Protein AF-A0A016U6T6-F1 (afdb_monomer)

Solvent-accessible surface area (backbone atoms only — not comparable to full-atom values): 4656 Å² total; per-residue (Å²): 134,92,76,91,76,86,60,78,88,76,38,47,76,44,75,53,65,89,62,51,72,68,53,51,50,50,49,54,50,49,32,49,74,71,69,36,61,86,46,47,38,84,40,79,48,62,69,86,53,43,65,57,49,30,61,72,67,63,74,50,99,58,89,70,81,53,96,79,65,80,126

Nearest PDB structures (foldseek):
  7cvu-assembly1_A  TM=5.600E-01  e=2.135E-01  Niastella koreensis GR20-10
  7cvu-assembly2_B  TM=5.807E-01  e=3.712E-01  Niastella koreensis GR20-10
  7cvx-assembly1_B  TM=5.610E-01  e=4.894E-01  Niastella koreensis GR20-10
  3cbg-assembly1_A-2  TM=6.029E-01  e=1.380E+00  Synechocystis sp. PCC 6803
  3duw-assembly1_B  TM=6.061E-01  e=3.391E+00  Bacillus cereus ATCC 10987

Radius of gyration: 16.14 Å; Cα contacts (8 Å, |Δi|>4): 50; chains: 1; bounding box: 40×19×42 Å

Foldseek 3Di:
DDDDDLDPVQAAEDEDEDDDPVRVVVVCVVCVVVVNNSRYDHDYDDQVCVVVVCVVVVVDVDPPPDPPDDD

Secondary structure (DSSP, 8-state):
---S---GGGSEEEEEES--HHHHHHHHHHHHHTT-TTTEEEEEE-HHHHHHHHHHTT-SSS---STT---

Mean predicted aligned error: 11.88 Å

pLDDT: mean 72.68, std 16.5, range [31.3, 95.94]

Sequence (71 aa):
MFNGTRDWYSLIPLCIPFISDELSSSIRLCLKKSGLDGFVNLVDVPSDNLKRLLVRNRLCDRLCLTSNCII

Structure (mmCIF, N/CA/C/O backbone):
data_AF-A0A016U6T6-F1
#
_entry.id   AF-A0A016U6T6-F1
#
loop_
_atom_site.group_PDB
_atom_site.id
_atom_site.type_symbol
_atom_site.label_atom_id
_atom_site.label_alt_id
_atom_site.label_comp_id
_atom_site.label_asym_id
_atom_site.label_entity_id
_atom_site.label_seq_id
_atom_site.pdbx_PDB_ins_code
_atom_site.Cartn_x
_atom_site.Cartn_y
_atom_site.Cartn_z
_atom_site.occupancy
_atom_site.B_iso_or_equiv
_atom_site.auth_seq_id
_atom_site.auth_comp_id
_atom_site.auth_asym_id
_atom_site.auth_atom_id
_atom_site.pdbx_PDB_model_num
ATOM 1 N N . MET A 1 1 ? -22.143 0.185 22.464 1.00 31.30 1 MET A N 1
ATOM 2 C CA . MET A 1 1 ? -21.157 -0.917 22.523 1.00 31.30 1 MET A CA 1
ATOM 3 C C . MET A 1 1 ? -21.026 -1.487 21.124 1.00 31.30 1 MET A C 1
ATOM 5 O O . MET A 1 1 ? -21.966 -2.111 20.656 1.00 31.30 1 MET A O 1
ATOM 9 N N . PHE A 1 2 ? -19.928 -1.192 20.426 1.00 36.06 2 PHE A N 1
ATOM 10 C CA . PHE A 1 2 ? -19.655 -1.774 19.110 1.00 36.06 2 PHE A CA 1
ATOM 11 C C . PHE A 1 2 ? -19.083 -3.173 19.326 1.00 36.06 2 PHE A C 1
ATOM 13 O O . PHE A 1 2 ? -17.966 -3.316 19.821 1.00 36.06 2 PHE A O 1
ATOM 20 N N . ASN A 1 3 ? -19.905 -4.187 19.058 1.00 34.12 3 ASN A N 1
ATOM 21 C CA . ASN A 1 3 ? -19.558 -5.587 19.255 1.00 34.12 3 ASN A CA 1
ATOM 22 C C . ASN A 1 3 ? -18.862 -6.136 18.003 1.00 34.12 3 ASN A C 1
ATOM 24 O O . ASN A 1 3 ? -19.189 -5.745 16.884 1.00 34.12 3 ASN A O 1
ATOM 28 N N . GLY A 1 4 ? -17.863 -6.987 18.218 1.00 52.72 4 GLY A N 1
ATOM 29 C CA . GLY A 1 4 ? -16.944 -7.451 17.189 1.00 52.72 4 GLY A CA 1
ATOM 30 C C . GLY A 1 4 ? -17.584 -8.353 16.139 1.00 52.72 4 GLY A C 1
ATOM 31 O O . GLY A 1 4 ? -18.313 -9.271 16.478 1.00 52.72 4 GLY A O 1
ATOM 32 N N . THR A 1 5 ? -17.265 -8.068 14.881 1.00 46.62 5 THR A N 1
ATOM 33 C CA . THR A 1 5 ? -16.490 -8.887 13.929 1.00 46.62 5 THR A CA 1
ATOM 34 C C . THR A 1 5 ? -16.237 -7.957 12.746 1.00 46.62 5 THR A C 1
ATOM 36 O O . THR A 1 5 ? -17.164 -7.605 12.026 1.00 46.62 5 THR A O 1
ATOM 39 N N . ARG A 1 6 ? -15.016 -7.420 12.61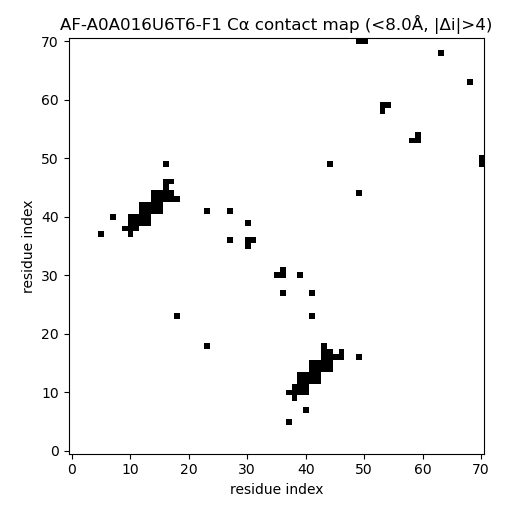7 1.00 55.09 6 ARG A N 1
ATOM 40 C CA . ARG A 1 6 ? -14.687 -6.497 11.519 1.00 55.09 6 ARG A CA 1
ATOM 41 C C . ARG A 1 6 ? -14.479 -7.323 10.258 1.00 55.09 6 ARG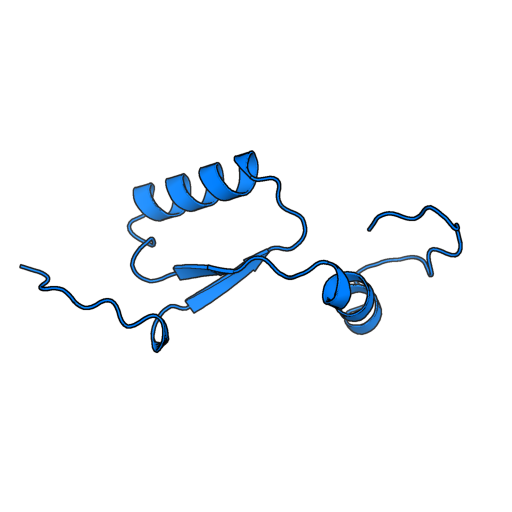 A C 1
ATOM 43 O O . ARG A 1 6 ? -13.396 -7.863 10.048 1.00 55.09 6 ARG A O 1
ATOM 50 N N . ASP A 1 7 ? -15.529 -7.442 9.460 1.00 51.44 7 ASP A N 1
ATOM 51 C CA . ASP A 1 7 ? -15.456 -8.065 8.148 1.00 51.44 7 ASP A CA 1
ATOM 52 C C . ASP A 1 7 ? -14.543 -7.216 7.258 1.00 51.44 7 ASP A C 1
ATOM 54 O O . ASP A 1 7 ? -14.875 -6.103 6.857 1.00 51.44 7 ASP A O 1
ATOM 58 N N . TRP A 1 8 ? -13.359 -7.734 6.934 1.00 52.34 8 TRP A N 1
ATOM 59 C CA . TRP A 1 8 ? -12.393 -7.070 6.048 1.00 52.34 8 TRP A CA 1
ATOM 60 C C . TRP A 1 8 ? -12.968 -6.739 4.658 1.00 52.34 8 TRP A C 1
ATOM 62 O O . TRP A 1 8 ? -12.399 -5.927 3.934 1.00 52.34 8 TRP A O 1
ATOM 72 N N . TYR A 1 9 ? -14.111 -7.335 4.308 1.00 55.69 9 TYR A N 1
ATOM 73 C CA . TYR A 1 9 ? -14.863 -7.101 3.078 1.00 55.69 9 TYR A CA 1
ATOM 74 C C . TYR A 1 9 ? -15.584 -5.743 3.017 1.00 55.69 9 TYR A C 1
ATOM 76 O O . TYR A 1 9 ? -16.017 -5.360 1.934 1.00 55.69 9 TYR A O 1
ATOM 84 N N . SER A 1 10 ? -15.712 -5.003 4.127 1.00 73.00 10 SER A N 1
ATOM 85 C CA . SER A 1 10 ? -16.394 -3.695 4.153 1.00 73.00 10 SER A CA 1
ATOM 86 C C . SER A 1 10 ? -15.461 -2.488 4.304 1.00 73.00 10 SER A C 1
ATOM 88 O O . SER A 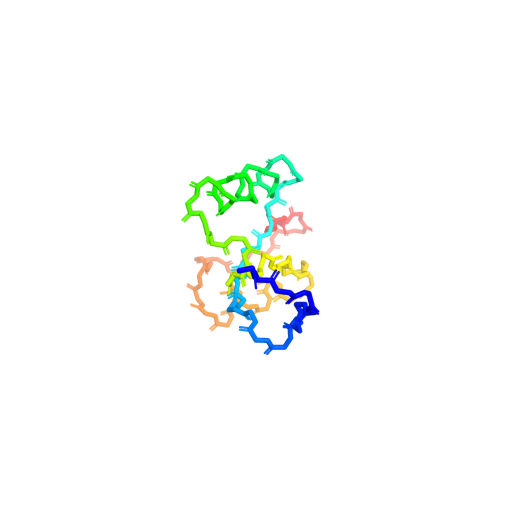1 10 ? -15.939 -1.355 4.351 1.00 73.00 10 SER A O 1
ATOM 90 N N . LEU A 1 11 ? -14.145 -2.699 4.410 1.00 83.62 11 LEU A N 1
ATOM 91 C CA . LEU A 1 11 ? -13.174 -1.611 4.546 1.00 83.62 11 LEU A CA 1
ATOM 92 C C . LEU A 1 11 ? -12.821 -1.019 3.179 1.00 83.62 11 LEU A C 1
ATOM 94 O O . LEU A 1 11 ? -12.569 -1.743 2.217 1.00 83.62 11 LEU A O 1
ATOM 98 N N . ILE A 1 12 ? -12.741 0.307 3.107 1.00 89.38 12 ILE A N 1
ATOM 99 C CA . ILE A 1 12 ? -12.305 1.029 1.912 1.00 89.38 12 ILE A CA 1
ATOM 100 C C . ILE A 1 12 ? -10.789 0.825 1.755 1.00 89.38 12 ILE A C 1
ATOM 102 O O . ILE A 1 12 ? -10.036 1.167 2.674 1.00 89.38 12 ILE A O 1
ATOM 106 N N . PRO A 1 13 ? -10.303 0.277 0.627 1.00 86.12 13 PRO A N 1
ATOM 107 C CA . PRO A 1 13 ? -8.877 0.066 0.428 1.00 86.12 13 PRO A CA 1
ATOM 108 C C . PRO A 1 13 ? -8.162 1.396 0.160 1.00 86.12 13 PRO A C 1
ATOM 110 O O . PRO A 1 13 ? -8.479 2.115 -0.787 1.00 86.12 13 PRO A O 1
ATOM 113 N N . LEU A 1 14 ? -7.156 1.694 0.977 1.00 87.19 14 LEU A N 1
ATOM 114 C CA . LEU A 1 14 ? -6.160 2.728 0.729 1.00 87.19 14 LEU A CA 1
ATOM 115 C C . LEU A 1 14 ? -4.908 2.048 0.175 1.00 87.19 14 LEU A C 1
ATOM 117 O O . LEU A 1 14 ? -4.128 1.460 0.921 1.00 87.19 14 LEU A O 1
ATOM 121 N N . CYS A 1 15 ? -4.746 2.106 -1.142 1.00 82.31 15 CYS A N 1
ATOM 122 C CA . CYS A 1 15 ? -3.608 1.524 -1.844 1.00 82.31 15 CYS A CA 1
ATOM 123 C C . CYS A 1 15 ? -2.496 2.567 -1.962 1.00 82.31 15 CYS A C 1
ATOM 125 O O . CYS A 1 15 ? -2.633 3.519 -2.732 1.00 82.31 15 CYS A O 1
ATOM 127 N N . ILE A 1 16 ? -1.402 2.388 -1.222 1.00 79.00 16 ILE A N 1
ATOM 128 C CA . ILE A 1 16 ? -0.218 3.245 -1.345 1.00 79.00 16 ILE A CA 1
ATOM 129 C C . ILE A 1 16 ? 0.979 2.350 -1.669 1.00 79.00 16 ILE A C 1
ATOM 131 O O . ILE A 1 16 ? 1.297 1.468 -0.875 1.00 79.00 16 ILE A O 1
ATOM 135 N N . PRO A 1 17 ? 1.629 2.536 -2.826 1.00 73.00 17 PRO A N 1
ATOM 136 C CA . PRO A 1 17 ? 2.774 1.724 -3.199 1.00 73.00 17 PRO A CA 1
ATOM 137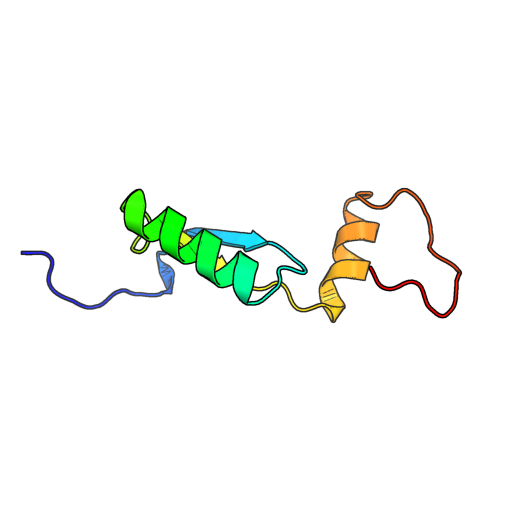 C C . PRO A 1 17 ? 4.074 2.192 -2.534 1.00 73.00 17 PRO A C 1
ATOM 139 O O . PRO A 1 17 ? 4.243 3.386 -2.292 1.00 73.00 17 PRO A O 1
ATOM 142 N N . PHE A 1 18 ? 5.015 1.263 -2.331 1.00 67.44 18 PHE A N 1
ATOM 143 C CA . PHE A 1 18 ? 6.407 1.550 -1.946 1.00 67.44 18 PHE A CA 1
ATOM 144 C C . PHE A 1 18 ? 6.577 2.421 -0.698 1.00 67.44 18 PHE A C 1
ATOM 146 O O . PHE A 1 18 ? 7.465 3.271 -0.622 1.00 67.44 18 PHE A O 1
ATOM 153 N N . ILE A 1 19 ? 5.740 2.203 0.312 1.00 78.00 19 ILE A N 1
ATOM 154 C CA . ILE A 1 19 ? 5.931 2.842 1.613 1.00 78.00 19 ILE A CA 1
ATOM 155 C C . ILE A 1 19 ? 6.840 1.982 2.487 1.00 78.00 19 ILE A C 1
ATOM 157 O O . ILE A 1 19 ? 6.709 0.762 2.521 1.00 78.00 19 ILE A O 1
ATOM 161 N N . SER A 1 20 ? 7.755 2.615 3.220 1.00 81.94 20 SER A N 1
ATOM 162 C CA . SER A 1 20 ? 8.529 1.918 4.247 1.00 81.94 20 SER A CA 1
ATOM 163 C C . SER A 1 20 ? 7.621 1.433 5.382 1.00 81.94 20 SER A C 1
ATOM 165 O O . SER A 1 20 ? 6.538 1.984 5.606 1.00 81.94 20 SER A O 1
ATOM 167 N N . ASP A 1 21 ? 8.088 0.458 6.163 1.00 83.62 21 ASP A N 1
ATOM 168 C CA . ASP A 1 21 ? 7.385 0.012 7.374 1.00 83.62 21 ASP A CA 1
ATOM 169 C C . ASP A 1 21 ? 7.130 1.166 8.358 1.00 83.62 21 ASP A C 1
ATOM 171 O O . ASP A 1 21 ? 6.082 1.231 9.009 1.00 83.62 21 ASP A O 1
ATOM 175 N N . GLU A 1 22 ? 8.057 2.123 8.426 1.00 89.12 22 GLU A N 1
ATOM 176 C CA . GLU A 1 22 ? 7.933 3.334 9.240 1.00 89.12 22 GLU A CA 1
ATOM 177 C C . GLU A 1 22 ? 6.788 4.236 8.755 1.00 89.12 22 GLU A C 1
ATOM 179 O O . GLU A 1 22 ? 5.956 4.693 9.550 1.00 89.12 22 GLU A O 1
ATOM 184 N N . LEU A 1 23 ? 6.691 4.454 7.441 1.00 86.44 23 LEU A N 1
ATOM 185 C CA . LEU A 1 23 ? 5.621 5.250 6.848 1.00 86.44 23 LEU A CA 1
ATOM 186 C C . LEU A 1 23 ? 4.268 4.528 6.951 1.00 86.44 23 LEU A C 1
ATOM 188 O O . LEU A 1 23 ? 3.274 5.140 7.337 1.00 86.44 23 LEU A O 1
ATOM 192 N N . SER A 1 24 ? 4.236 3.215 6.707 1.00 88.88 24 SER A N 1
ATOM 193 C CA . SER A 1 24 ? 3.078 2.337 6.939 1.00 88.88 24 SER A CA 1
ATOM 194 C C . SER A 1 24 ? 2.564 2.455 8.376 1.00 88.88 24 SER A C 1
ATOM 196 O O . SER A 1 24 ? 1.369 2.662 8.603 1.00 88.88 24 SER A O 1
ATOM 198 N N . SER A 1 25 ? 3.465 2.415 9.358 1.00 91.06 25 SER A N 1
ATOM 199 C CA . SER A 1 25 ? 3.131 2.572 10.778 1.00 91.06 25 SER A CA 1
ATOM 200 C C . SER A 1 25 ? 2.579 3.963 11.088 1.00 91.06 25 SER A C 1
ATOM 202 O O . SER A 1 25 ? 1.570 4.097 11.786 1.00 91.06 25 SER A O 1
ATOM 204 N N . SER A 1 26 ? 3.189 5.001 10.517 1.00 94.19 26 SER A N 1
ATOM 205 C CA . SER A 1 26 ? 2.752 6.391 10.679 1.00 94.19 26 SER A CA 1
ATOM 206 C C . SER A 1 26 ? 1.358 6.630 10.096 1.00 94.19 26 SER A C 1
ATOM 208 O O . SER A 1 26 ? 0.521 7.277 10.729 1.00 94.19 26 SER A O 1
ATOM 210 N N . ILE A 1 27 ? 1.062 6.051 8.929 1.00 92.38 27 ILE A N 1
ATOM 211 C CA . ILE A 1 27 ? -0.258 6.128 8.292 1.00 92.38 27 ILE A CA 1
ATOM 212 C C . ILE A 1 27 ? -1.305 5.409 9.146 1.00 92.38 27 ILE A C 1
ATOM 214 O O . ILE A 1 27 ? -2.356 5.983 9.426 1.00 92.38 27 ILE A O 1
ATOM 218 N N . ARG A 1 28 ? -1.019 4.196 9.639 1.00 92.06 28 ARG A N 1
ATOM 219 C CA . ARG A 1 28 ? -1.931 3.467 10.543 1.00 92.06 28 ARG A CA 1
ATOM 220 C C . ARG A 1 28 ? -2.196 4.245 11.833 1.00 92.06 28 ARG A C 1
ATOM 222 O O . ARG A 1 28 ? -3.335 4.299 12.294 1.00 92.06 28 ARG A O 1
ATOM 229 N N . LEU A 1 29 ? -1.173 4.890 12.396 1.00 95.44 29 LEU A N 1
ATOM 230 C CA . LEU A 1 29 ? -1.324 5.751 13.569 1.00 95.44 29 LEU A CA 1
ATOM 231 C C . LEU A 1 29 ? -2.205 6.970 13.268 1.00 95.44 29 LEU A C 1
ATOM 233 O O . LEU A 1 29 ? -3.048 7.327 14.089 1.00 95.44 29 LEU A O 1
ATOM 237 N N . CYS A 1 30 ? -2.029 7.594 12.102 1.00 95.06 30 CYS A N 1
ATOM 238 C CA . CYS A 1 30 ? -2.864 8.702 11.647 1.00 95.06 30 CYS A CA 1
ATOM 239 C C . CYS A 1 30 ? -4.332 8.272 11.510 1.00 95.06 30 CYS A C 1
ATOM 241 O O . CYS A 1 30 ? -5.205 8.912 12.090 1.00 95.06 30 CYS A O 1
ATOM 243 N N . LEU A 1 31 ? -4.589 7.138 10.845 1.00 93.69 31 LEU A N 1
ATOM 244 C CA . LEU A 1 31 ? -5.928 6.558 10.698 1.00 93.69 31 LEU A CA 1
ATOM 245 C C . LEU A 1 31 ? -6.579 6.270 12.054 1.00 93.69 31 LEU A C 1
ATOM 247 O O . LEU A 1 31 ? -7.751 6.567 12.255 1.00 93.69 31 LEU A O 1
ATOM 251 N N . LYS A 1 32 ? -5.815 5.752 13.018 1.00 94.00 32 LYS A N 1
ATOM 252 C CA . LYS A 1 32 ? -6.314 5.530 14.379 1.00 94.00 32 LYS A CA 1
ATOM 253 C C . LYS A 1 32 ? -6.664 6.842 15.086 1.00 94.00 32 LYS A C 1
ATOM 255 O O . LYS A 1 32 ? -7.699 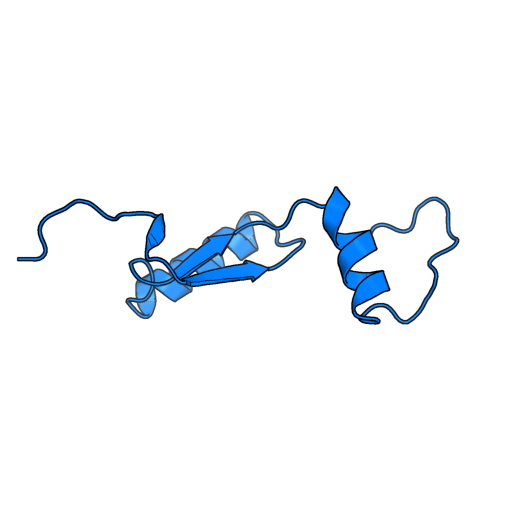6.932 15.736 1.00 94.00 32 LYS A O 1
ATOM 260 N N . LYS A 1 33 ? -5.817 7.870 14.965 1.00 95.94 33 LYS A N 1
ATOM 261 C CA . LYS A 1 33 ? -6.055 9.189 15.578 1.00 95.94 33 LYS A CA 1
ATOM 262 C C . LYS A 1 33 ? -7.274 9.900 14.990 1.00 95.94 33 LYS A C 1
ATOM 264 O O . LYS A 1 33 ? -7.930 10.644 15.709 1.00 95.94 33 LYS A O 1
ATOM 269 N N . SER A 1 34 ? -7.579 9.666 13.716 1.00 94.56 34 SER A N 1
ATOM 270 C CA . SER A 1 34 ? -8.765 10.206 13.046 1.00 94.56 34 SER A CA 1
ATOM 271 C C . SER A 1 34 ? -10.018 9.332 13.189 1.00 94.56 34 SER A C 1
ATOM 273 O O . SER A 1 34 ? -11.076 9.725 12.707 1.00 94.56 34 SER A O 1
ATOM 275 N N . GLY A 1 35 ? -9.928 8.170 13.850 1.00 92.88 35 GLY A N 1
ATOM 276 C CA . GLY A 1 35 ? -11.049 7.234 14.012 1.00 92.88 35 GLY A CA 1
ATOM 277 C C . GLY A 1 35 ? -11.419 6.467 12.737 1.00 92.88 35 GLY A C 1
ATOM 278 O O . GLY A 1 35 ? -12.537 5.969 12.617 1.00 92.88 35 GLY A O 1
ATOM 279 N N . LEU A 1 36 ? -10.502 6.384 11.770 1.00 90.88 36 LEU A N 1
ATOM 280 C CA . LEU A 1 36 ?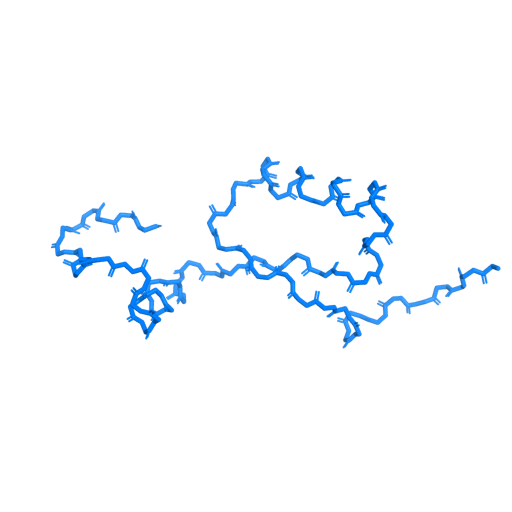 -10.696 5.740 10.469 1.00 90.88 36 LEU A CA 1
ATOM 281 C C . LEU A 1 36 ? -10.144 4.306 10.395 1.00 90.88 36 LEU A C 1
ATOM 283 O O . LEU A 1 36 ? -10.334 3.635 9.382 1.00 90.88 36 LEU A O 1
ATOM 287 N N . ASP A 1 37 ? -9.500 3.796 11.449 1.00 87.75 37 ASP A N 1
ATOM 288 C CA . ASP A 1 37 ? -8.886 2.456 11.485 1.00 87.75 37 ASP A CA 1
ATOM 289 C C . ASP A 1 37 ? -9.892 1.292 11.379 1.00 87.75 37 ASP A C 1
ATOM 291 O O . ASP A 1 37 ? -9.508 0.153 11.120 1.00 87.75 37 ASP A O 1
ATOM 295 N N . GLY A 1 38 ? -11.183 1.574 11.571 1.00 87.75 38 GLY A N 1
ATOM 296 C CA . GLY A 1 38 ? -12.288 0.637 11.352 1.00 87.75 38 GLY A CA 1
ATOM 297 C C . GLY A 1 38 ? -13.015 0.799 10.014 1.00 87.75 38 GLY A C 1
ATOM 298 O O . GLY A 1 38 ? -13.973 0.069 9.782 1.00 87.75 38 GLY A O 1
ATOM 299 N N . PHE A 1 39 ? -12.595 1.741 9.164 1.00 89.31 39 PHE A N 1
ATOM 300 C CA . PHE A 1 39 ? -13.240 2.053 7.879 1.00 89.31 39 PHE A CA 1
ATOM 301 C C . PHE A 1 39 ? -12.291 1.926 6.691 1.00 89.31 39 PHE A C 1
ATOM 303 O O . PHE A 1 39 ? -12.734 1.639 5.583 1.00 89.31 39 PHE A O 1
ATOM 310 N N . VAL A 1 40 ? -10.995 2.143 6.915 1.00 89.12 40 VAL A N 1
ATOM 311 C CA . VAL A 1 40 ? -9.970 2.148 5.874 1.00 89.12 40 VAL A CA 1
ATOM 312 C C . VAL A 1 40 ? -8.979 1.021 6.124 1.00 89.12 40 VAL A C 1
ATOM 314 O O . VAL A 1 40 ? -8.458 0.876 7.229 1.00 89.12 40 VAL A O 1
ATOM 317 N N . ASN A 1 41 ? -8.678 0.251 5.080 1.00 87.38 41 ASN A N 1
ATOM 318 C CA . ASN A 1 41 ? -7.628 -0.758 5.108 1.00 87.38 41 ASN A CA 1
ATOM 319 C C . ASN A 1 41 ? -6.420 -0.280 4.296 1.00 87.38 41 ASN A C 1
ATOM 321 O O . ASN A 1 41 ? -6.543 -0.056 3.094 1.00 87.38 41 ASN A O 1
ATOM 325 N N . LEU A 1 42 ? -5.257 -0.140 4.938 1.00 87.00 42 LEU A N 1
ATOM 326 C CA . LEU A 1 42 ? -4.009 0.161 4.237 1.00 87.00 42 LEU A CA 1
ATOM 327 C C . LEU A 1 42 ? -3.503 -1.112 3.551 1.00 87.00 42 LEU A C 1
ATOM 329 O O . LEU A 1 42 ? -3.026 -2.031 4.223 1.00 87.00 42 LEU A O 1
ATOM 333 N N . VAL A 1 43 ? -3.618 -1.142 2.225 1.00 83.81 43 VAL A N 1
ATOM 334 C CA . VAL A 1 43 ? -3.194 -2.258 1.378 1.00 83.81 43 VAL A CA 1
ATOM 335 C C . VAL A 1 43 ? -1.852 -1.908 0.759 1.00 83.81 43 VAL A C 1
ATOM 337 O O . VAL A 1 43 ? -1.735 -0.915 0.037 1.00 83.81 43 VAL A O 1
ATOM 340 N N . ASP A 1 44 ? -0.853 -2.738 1.043 1.00 75.25 44 ASP A N 1
ATOM 341 C CA . ASP A 1 44 ? 0.429 -2.644 0.361 1.00 75.25 44 ASP A CA 1
ATOM 342 C C . ASP A 1 44 ? 0.277 -3.170 -1.070 1.00 75.25 44 ASP A C 1
ATOM 344 O O . ASP A 1 44 ? -0.278 -4.251 -1.298 1.00 75.25 44 ASP A O 1
ATOM 348 N N . VAL A 1 45 ? 0.706 -2.373 -2.045 1.00 69.69 45 VAL A N 1
ATOM 349 C CA . VAL A 1 45 ? 0.627 -2.749 -3.457 1.00 69.69 45 VAL A CA 1
ATOM 350 C C . VAL A 1 45 ? 1.930 -3.461 -3.808 1.00 69.69 45 VAL A C 1
ATOM 352 O O . VAL A 1 45 ? 2.967 -2.797 -3.862 1.00 69.69 45 VAL A O 1
ATOM 355 N N . PRO A 1 46 ? 1.906 -4.781 -4.083 1.00 63.16 46 PRO A N 1
ATOM 356 C CA . PRO A 1 46 ? 3.125 -5.526 -4.354 1.00 63.16 46 PRO A CA 1
ATOM 357 C C . PRO A 1 46 ? 3.874 -4.942 -5.558 1.00 63.16 46 PRO A C 1
ATOM 359 O O . PRO A 1 46 ? 3.275 -4.594 -6.585 1.00 63.16 46 PRO A O 1
ATOM 362 N N . SER A 1 47 ? 5.197 -4.867 -5.409 1.00 59.12 47 SER A N 1
ATOM 363 C CA . SER A 1 47 ? 6.150 -4.222 -6.320 1.00 59.12 47 SER A CA 1
ATOM 364 C C . SER A 1 47 ? 6.010 -4.668 -7.780 1.00 59.12 47 SER A C 1
ATOM 366 O O . SER A 1 47 ? 6.093 -3.840 -8.692 1.00 59.12 47 SER A O 1
ATOM 368 N N . ASP A 1 48 ? 5.707 -5.949 -8.007 1.00 62.66 48 ASP A N 1
ATOM 369 C CA . ASP A 1 48 ? 5.573 -6.550 -9.340 1.00 62.66 48 ASP A CA 1
ATOM 370 C C . ASP A 1 48 ? 4.448 -5.927 -10.176 1.00 62.66 48 ASP A C 1
ATOM 372 O O . ASP A 1 48 ? 4.542 -5.825 -11.403 1.00 62.66 48 ASP A O 1
ATOM 376 N N . ASN A 1 49 ? 3.387 -5.445 -9.525 1.00 60.59 49 ASN A N 1
ATOM 377 C CA . ASN A 1 49 ? 2.309 -4.748 -10.214 1.00 60.59 49 ASN A CA 1
ATOM 378 C C . ASN A 1 49 ? 2.586 -3.258 -10.367 1.00 60.59 49 ASN A C 1
ATOM 380 O O . ASN A 1 49 ? 1.957 -2.627 -11.218 1.00 60.59 49 ASN A O 1
ATOM 384 N N . LEU A 1 50 ? 3.519 -2.671 -9.611 1.00 67.38 50 LEU A N 1
ATOM 385 C CA . LEU A 1 50 ? 3.629 -1.223 -9.613 1.00 67.38 50 LEU A CA 1
ATOM 386 C C . LEU A 1 50 ? 4.240 -0.678 -10.897 1.00 67.38 50 LEU A C 1
ATOM 388 O O . LEU A 1 50 ? 3.671 0.244 -11.476 1.00 67.38 50 LEU A O 1
ATOM 392 N N . LYS A 1 51 ? 5.321 -1.274 -11.414 1.00 67.44 51 LYS A N 1
ATOM 393 C CA . LYS A 1 51 ? 5.875 -0.860 -12.717 1.00 67.44 51 LYS A CA 1
ATOM 394 C C . LYS A 1 51 ? 4.797 -0.894 -13.800 1.00 67.44 51 LYS A C 1
ATOM 396 O O . LYS A 1 51 ? 4.645 0.053 -14.569 1.00 67.44 51 LYS A O 1
ATOM 401 N N . ARG A 1 52 ? 3.992 -1.961 -13.816 1.00 70.06 52 ARG A N 1
ATOM 402 C CA . ARG A 1 52 ? 2.876 -2.124 -14.753 1.00 70.06 52 ARG A CA 1
ATOM 403 C C . ARG A 1 52 ? 1.782 -1.077 -14.532 1.00 70.06 52 ARG A C 1
ATOM 405 O O . ARG A 1 52 ? 1.267 -0.541 -15.509 1.00 70.06 52 ARG A O 1
ATOM 412 N N . LEU A 1 53 ? 1.435 -0.769 -13.283 1.00 70.44 53 LEU A N 1
ATOM 413 C CA . LEU A 1 53 ? 0.427 0.233 -12.930 1.00 70.44 53 LEU A CA 1
ATOM 414 C C . LEU A 1 53 ? 0.891 1.657 -13.250 1.00 70.44 53 LEU A C 1
ATOM 416 O O . LEU A 1 53 ? 0.106 2.428 -13.791 1.00 70.44 53 LEU A O 1
ATOM 420 N N . LEU A 1 54 ? 2.147 2.007 -12.991 1.00 72.62 54 LEU A N 1
ATOM 421 C CA . LEU A 1 54 ? 2.700 3.329 -13.290 1.00 72.62 54 LEU A CA 1
ATOM 422 C C . LEU A 1 54 ? 2.822 3.560 -14.795 1.00 72.62 54 LEU A C 1
ATOM 424 O O . LEU A 1 54 ? 2.426 4.618 -15.279 1.00 72.62 54 LEU A O 1
ATOM 428 N N . VAL A 1 55 ? 3.269 2.547 -15.547 1.00 71.19 55 VAL A N 1
ATOM 429 C CA . VAL A 1 55 ? 3.282 2.581 -17.018 1.00 71.19 55 VAL A CA 1
ATOM 430 C C . VAL A 1 55 ? 1.858 2.686 -17.569 1.00 71.19 55 VAL A C 1
ATOM 432 O O . VAL A 1 55 ? 1.592 3.533 -18.419 1.00 71.19 55 VAL A O 1
ATOM 435 N N . ARG A 1 56 ? 0.917 1.877 -17.060 1.00 71.38 56 ARG A N 1
ATOM 436 C CA . ARG A 1 56 ? -0.492 1.910 -17.489 1.00 71.38 56 ARG A CA 1
ATOM 437 C C . ARG A 1 56 ? -1.141 3.270 -17.232 1.00 71.38 56 ARG A C 1
ATOM 439 O O . ARG A 1 56 ? -1.889 3.742 -18.081 1.00 71.38 56 ARG A O 1
ATOM 446 N N . ASN A 1 57 ? -0.877 3.880 -16.079 1.00 71.31 57 ASN A N 1
ATOM 447 C CA . ASN A 1 57 ? -1.479 5.153 -15.682 1.00 71.31 57 ASN A CA 1
ATOM 448 C C . ASN A 1 57 ? -0.664 6.381 -16.125 1.00 71.31 57 ASN A C 1
ATOM 450 O O . ASN A 1 57 ? -1.064 7.498 -15.818 1.00 71.31 57 ASN A O 1
ATOM 454 N N . ARG A 1 58 ? 0.452 6.197 -16.852 1.00 70.25 58 ARG A N 1
ATOM 455 C CA . ARG A 1 58 ? 1.366 7.277 -17.282 1.00 70.25 58 ARG A CA 1
ATOM 456 C C . ARG A 1 58 ? 1.858 8.153 -16.124 1.00 70.25 58 ARG A C 1
ATOM 458 O O . ARG A 1 58 ? 2.113 9.335 -16.299 1.00 70.25 58 ARG A O 1
ATOM 465 N N . LEU A 1 59 ? 1.998 7.557 -14.943 1.00 70.94 59 LEU A N 1
ATOM 466 C CA . LEU A 1 59 ? 2.478 8.223 -13.728 1.00 70.94 59 LEU A CA 1
ATOM 467 C C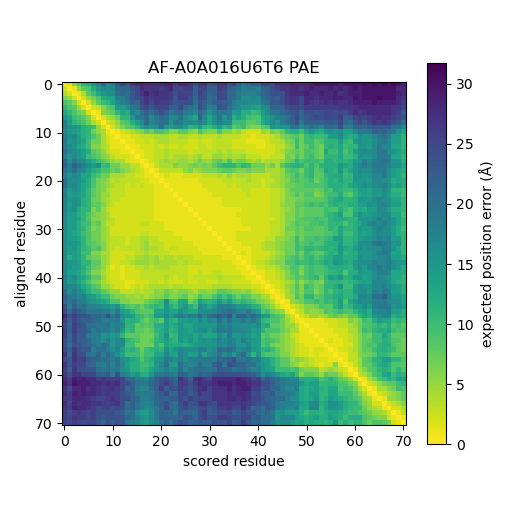 . LEU A 1 59 ? 4.008 8.142 -13.591 1.00 70.94 59 LEU A C 1
ATOM 469 O O . LEU A 1 59 ? 4.561 8.445 -12.541 1.00 70.94 59 LEU A O 1
ATOM 473 N N . CYS A 1 60 ? 4.691 7.694 -14.644 1.00 65.62 60 CYS A N 1
ATOM 474 C CA . CYS A 1 60 ? 6.138 7.727 -14.768 1.00 65.62 60 CYS A CA 1
ATOM 475 C C . CYS A 1 60 ? 6.485 8.345 -16.127 1.00 65.62 60 CYS A C 1
ATOM 477 O O . CYS A 1 60 ? 6.008 7.874 -17.161 1.00 65.62 60 CYS A O 1
ATOM 479 N N . ASP A 1 61 ? 7.323 9.380 -16.118 1.00 59.16 61 ASP A N 1
ATOM 480 C CA . ASP A 1 61 ? 7.663 10.168 -17.311 1.00 59.16 61 ASP A CA 1
ATOM 481 C C . ASP A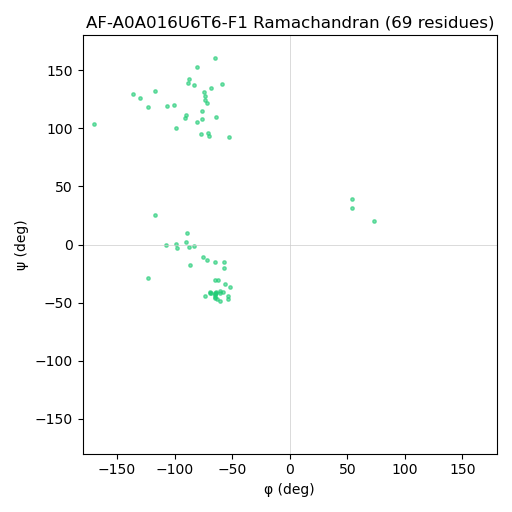 1 61 ? 8.638 9.461 -18.262 1.00 59.16 61 ASP A C 1
ATOM 483 O O . ASP A 1 61 ? 8.867 9.910 -19.387 1.00 59.16 61 ASP A O 1
ATOM 487 N N . ARG A 1 62 ? 9.246 8.349 -17.833 1.00 56.03 62 ARG A N 1
ATOM 488 C CA . ARG A 1 62 ? 10.272 7.652 -18.608 1.00 56.03 62 ARG A CA 1
ATOM 489 C C . ARG A 1 62 ? 10.050 6.151 -18.597 1.00 56.03 62 ARG A C 1
ATOM 491 O O . ARG A 1 62 ? 9.992 5.519 -17.546 1.00 56.03 62 ARG A O 1
ATOM 498 N N . LEU A 1 63 ? 10.063 5.563 -19.794 1.00 60.72 63 LEU A N 1
ATOM 499 C CA . LEU A 1 63 ? 10.567 4.206 -19.988 1.00 60.72 63 LEU A CA 1
ATOM 500 C C . LEU A 1 63 ? 11.973 4.178 -19.382 1.00 60.72 63 LEU A C 1
ATOM 502 O O . LEU A 1 63 ? 12.948 4.593 -20.004 1.00 60.72 63 LEU A O 1
ATOM 506 N N . CYS A 1 64 ? 12.057 3.799 -18.115 1.00 54.50 64 CYS A N 1
ATOM 507 C CA . CYS A 1 64 ? 13.307 3.688 -17.398 1.00 54.50 64 CYS A CA 1
ATOM 508 C C . CYS A 1 64 ? 14.043 2.474 -17.986 1.00 54.50 64 CYS A C 1
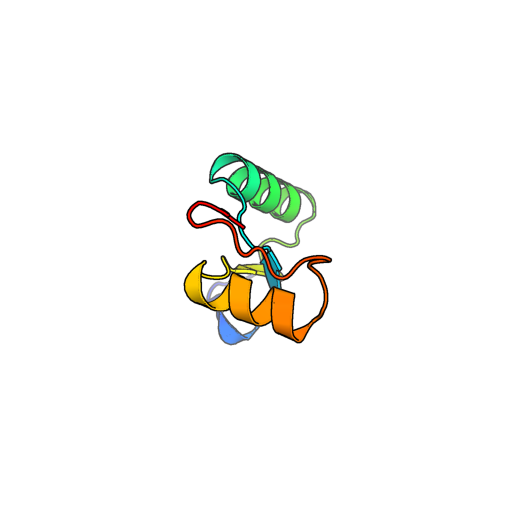ATOM 510 O O . CYS A 1 64 ? 13.756 1.330 -17.633 1.00 54.50 64 CYS A O 1
ATOM 512 N N . LEU A 1 65 ? 14.902 2.728 -18.980 1.00 58.84 65 LEU A N 1
ATOM 513 C CA . LEU A 1 65 ? 15.688 1.721 -19.709 1.00 58.84 65 LEU A CA 1
ATOM 514 C C . LEU A 1 65 ? 16.980 1.338 -18.971 1.00 58.84 65 LEU A C 1
ATOM 516 O O . LEU A 1 65 ? 17.743 0.503 -19.448 1.00 58.84 65 LEU A O 1
ATOM 520 N N . THR A 1 66 ? 17.252 1.952 -17.821 1.00 55.69 66 THR A N 1
ATOM 521 C CA . THR A 1 66 ? 18.402 1.619 -16.988 1.00 55.69 66 THR A CA 1
ATOM 522 C C . THR A 1 66 ? 18.158 0.302 -16.261 1.00 55.69 66 THR A C 1
ATOM 524 O O . THR A 1 66 ? 17.126 0.099 -15.621 1.00 55.69 66 THR A O 1
ATOM 527 N N . SER A 1 67 ? 19.144 -0.590 -16.335 1.00 57.00 67 SER A N 1
ATOM 528 C CA . SER A 1 67 ? 19.122 -1.938 -15.753 1.00 57.00 67 SER A CA 1
ATOM 529 C C . SER A 1 67 ? 18.878 -1.958 -14.239 1.00 57.00 67 SER A C 1
ATOM 531 O O . SER A 1 67 ? 18.401 -2.961 -13.724 1.00 57.00 67 SER A O 1
ATOM 533 N N . ASN A 1 68 ? 19.128 -0.840 -13.550 1.00 56.19 68 ASN A N 1
ATOM 534 C CA . ASN A 1 68 ? 18.950 -0.678 -12.106 1.00 56.19 68 ASN A CA 1
ATOM 535 C C . ASN A 1 68 ? 17.888 0.374 -11.747 1.00 56.19 68 ASN A C 1
ATOM 537 O O . ASN A 1 68 ? 17.975 0.991 -10.687 1.00 56.19 68 ASN A O 1
ATOM 541 N N . CYS A 1 69 ? 16.921 0.648 -12.629 1.00 54.97 69 CYS A N 1
ATOM 542 C CA . CYS A 1 69 ? 15.828 1.544 -12.262 1.00 54.97 69 CYS A CA 1
ATOM 543 C C . CYS A 1 69 ? 14.910 0.847 -11.250 1.00 54.97 69 CYS A C 1
ATOM 545 O O . CYS A 1 69 ? 14.043 0.054 -11.624 1.00 54.97 69 CYS A O 1
ATOM 547 N N . ILE A 1 70 ? 15.150 1.131 -9.971 1.00 54.09 70 ILE A N 1
ATOM 548 C CA . ILE A 1 70 ? 14.229 0.847 -8.875 1.00 54.09 70 ILE A CA 1
ATOM 549 C C . ILE A 1 70 ? 13.147 1.919 -8.971 1.00 54.09 70 ILE A C 1
ATOM 551 O O . ILE A 1 70 ? 13.447 3.110 -8.882 1.00 54.09 70 ILE A O 1
ATOM 555 N N . ILE A 1 71 ? 11.925 1.485 -9.262 1.00 55.59 71 ILE A N 1
ATOM 556 C CA . ILE A 1 71 ? 10.736 2.329 -9.131 1.00 55.59 71 ILE A CA 1
ATOM 557 C C . ILE A 1 71 ? 10.289 2.265 -7.679 1.00 55.59 71 ILE A C 1
ATOM 559 O O . ILE A 1 71 ? 10.446 1.163 -7.106 1.00 55.59 71 ILE A O 1
#

Organism: NCBI:txid53326